Protein AF-D7CJD0-F1 (afdb_monomer_lite)

Sequence (88 aa):
MGPKKNKVDVAVFKALHPELVKLDERKKEERLRLAWQKAGDIAAMLRHKCGAREVYLYGCSAWGGFDEHSDIDLLAVGRFRQLRAGLQ

InterPro domains:
  IPR043519 Nucleotidyltransferase superfamily [G3DSA:3.30.460.10] (27-85)
  IPR043519 Nucleotidyltransferase superfamily [SSF81301] (42-79)

Structure (mmCIF, N/CA/C/O backbone):
data_AF-D7CJD0-F1
#
_entry.id   AF-D7CJD0-F1
#
loop_
_atom_site.group_PDB
_atom_site.id
_atom_site.type_symbol
_atom_site.label_atom_id
_atom_site.label_alt_id
_atom_site.label_comp_id
_atom_site.label_asym_id
_atom_site.label_entity_id
_atom_site.label_seq_id
_atom_site.pdbx_PDB_ins_code
_atom_site.Cartn_x
_atom_site.Cartn_y
_atom_site.Cartn_z
_atom_site.occupancy
_atom_site.B_iso_or_equiv
_atom_site.auth_seq_id
_atom_site.auth_comp_id
_atom_site.auth_asym_id
_atom_site.auth_atom_id
_atom_site.pdbx_PDB_model_num
ATOM 1 N N . MET A 1 1 ? 13.985 20.031 -45.344 1.00 42.00 1 MET A N 1
ATOM 2 C CA . MET A 1 1 ? 14.899 19.145 -44.585 1.00 42.00 1 MET A CA 1
ATOM 3 C C . MET A 1 1 ? 14.064 18.379 -43.567 1.00 42.00 1 MET A C 1
ATOM 5 O O . MET A 1 1 ? 13.558 18.999 -42.646 1.00 42.00 1 MET A O 1
ATOM 9 N N . GLY A 1 2 ? 13.812 17.086 -43.789 1.00 47.91 2 GLY A N 1
ATOM 10 C CA . GLY A 1 2 ? 13.038 16.259 -42.850 1.00 47.91 2 GLY A CA 1
ATOM 11 C C . GLY A 1 2 ? 13.888 15.816 -41.649 1.00 47.91 2 GLY A C 1
ATOM 12 O O . GLY A 1 2 ? 15.110 15.717 -41.792 1.00 47.91 2 GLY A O 1
ATOM 13 N N . PRO A 1 3 ? 13.284 15.553 -40.477 1.00 50.66 3 PRO A N 1
ATOM 14 C CA . PRO A 1 3 ? 14.026 15.163 -39.286 1.00 50.66 3 PRO A CA 1
ATOM 15 C C . PRO A 1 3 ? 14.707 13.808 -39.521 1.00 50.66 3 PRO A C 1
ATOM 17 O O . PRO A 1 3 ? 14.057 12.813 -39.850 1.00 50.66 3 PRO A O 1
ATOM 20 N N . LYS A 1 4 ? 16.037 13.766 -39.374 1.00 55.88 4 LYS A N 1
ATOM 21 C CA . LYS A 1 4 ? 16.802 12.515 -39.402 1.00 55.88 4 LYS A CA 1
ATOM 22 C C . LYS A 1 4 ? 16.369 11.675 -38.201 1.00 55.88 4 LYS A C 1
ATOM 24 O O . LYS A 1 4 ? 16.589 12.067 -37.060 1.00 55.88 4 LYS A O 1
ATOM 29 N N . LYS A 1 5 ? 15.744 10.523 -38.458 1.00 58.12 5 LYS A N 1
ATOM 30 C CA . LYS A 1 5 ? 15.455 9.522 -37.425 1.00 58.12 5 LYS A CA 1
ATOM 31 C C . LYS A 1 5 ? 16.785 9.070 -36.814 1.00 58.12 5 LYS A C 1
ATOM 33 O O . LYS A 1 5 ? 17.599 8.467 -37.513 1.00 58.12 5 LYS A O 1
ATOM 38 N N . ASN A 1 6 ? 16.999 9.366 -35.534 1.00 59.78 6 ASN A N 1
ATOM 39 C CA . ASN A 1 6 ? 18.116 8.827 -34.765 1.00 59.78 6 ASN A CA 1
ATOM 40 C C . ASN A 1 6 ? 17.978 7.301 -34.738 1.00 59.78 6 ASN A C 1
ATOM 42 O O . ASN A 1 6 ? 17.086 6.766 -34.080 1.00 59.78 6 ASN A O 1
ATOM 46 N N . LYS A 1 7 ? 18.823 6.590 -35.493 1.00 61.16 7 LYS A N 1
ATOM 47 C CA . LYS A 1 7 ? 18.969 5.141 -35.347 1.00 61.16 7 LYS A CA 1
ATOM 48 C C . LYS A 1 7 ? 19.647 4.912 -34.002 1.00 61.16 7 LYS A C 1
ATOM 50 O O . LYS A 1 7 ? 20.862 5.034 -33.903 1.00 61.16 7 LYS A O 1
ATOM 55 N N . VAL A 1 8 ? 18.856 4.650 -32.967 1.00 66.31 8 VAL A N 1
ATOM 56 C CA . VAL A 1 8 ? 19.386 4.117 -31.712 1.00 66.31 8 VAL A CA 1
ATOM 57 C C . VAL A 1 8 ? 20.098 2.818 -32.068 1.00 66.31 8 VAL A C 1
ATOM 59 O O . VAL A 1 8 ? 19.501 1.940 -32.695 1.00 66.31 8 VAL A O 1
ATOM 62 N N . ASP A 1 9 ? 21.386 2.731 -31.747 1.00 79.88 9 ASP A N 1
ATOM 63 C CA . ASP A 1 9 ? 22.158 1.525 -31.998 1.00 79.88 9 ASP A CA 1
ATOM 64 C C . ASP A 1 9 ? 21.572 0.393 -31.146 1.00 79.88 9 ASP A C 1
ATOM 66 O O . ASP A 1 9 ? 21.580 0.431 -29.912 1.00 79.88 9 ASP A O 1
ATOM 70 N N . VAL A 1 10 ? 21.007 -0.608 -31.819 1.00 79.44 10 VAL A N 1
ATOM 71 C CA . VAL A 1 10 ? 20.355 -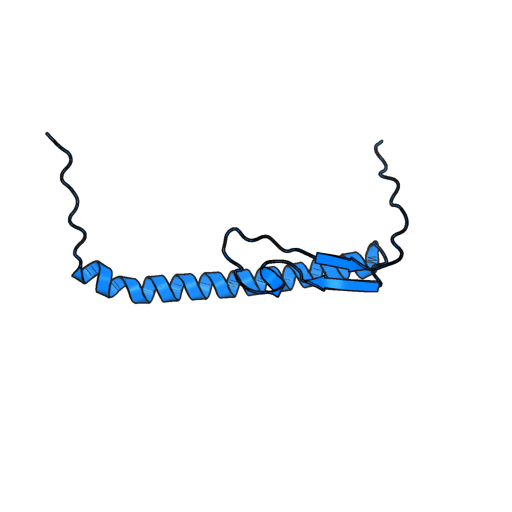1.756 -31.184 1.00 79.44 10 VAL A CA 1
ATOM 72 C C . VAL A 1 10 ? 21.341 -2.511 -30.286 1.00 79.44 10 VAL A C 1
ATOM 74 O O . VAL A 1 10 ? 20.922 -3.081 -29.278 1.00 79.44 10 VAL A O 1
ATOM 77 N N . ALA A 1 11 ? 22.640 -2.497 -30.604 1.00 82.50 11 ALA A N 1
ATOM 78 C CA . ALA A 1 11 ? 23.669 -3.102 -29.764 1.00 82.50 11 ALA A CA 1
ATOM 79 C C . ALA A 1 11 ? 23.831 -2.342 -28.439 1.00 82.50 11 ALA A C 1
ATOM 81 O O . ALA A 1 11 ? 23.886 -2.964 -27.378 1.00 82.50 11 ALA A O 1
ATOM 82 N N . VAL A 1 12 ? 23.807 -1.006 -28.487 1.00 85.81 12 VAL A N 1
ATOM 83 C CA . VAL A 1 12 ? 23.844 -0.150 -27.290 1.00 85.81 12 VAL A CA 1
ATOM 84 C C . VAL A 1 12 ? 22.595 -0.364 -26.436 1.00 85.81 12 VAL A C 1
ATOM 86 O O . VAL A 1 12 ? 22.707 -0.543 -25.226 1.00 85.81 12 VAL A O 1
ATOM 89 N N . PHE A 1 13 ? 21.408 -0.433 -27.048 1.00 82.94 13 PHE A N 1
ATOM 90 C CA . PHE A 1 13 ? 20.171 -0.728 -26.317 1.00 82.94 13 PHE A CA 1
ATOM 91 C C . PHE A 1 13 ? 20.229 -2.091 -25.615 1.00 82.94 13 PHE A C 1
ATOM 93 O O . PHE A 1 13 ? 19.937 -2.178 -24.425 1.00 82.94 13 PHE A O 1
ATOM 100 N N . LYS A 1 14 ? 20.656 -3.150 -26.316 1.00 86.81 14 LYS A N 1
ATOM 101 C CA . LYS A 1 14 ? 20.788 -4.497 -25.734 1.00 86.81 14 LYS A CA 1
ATOM 102 C C . LYS A 1 14 ? 21.785 -4.543 -24.576 1.00 86.81 14 LYS A C 1
ATOM 104 O O . LYS A 1 14 ? 21.549 -5.279 -23.624 1.00 86.81 14 LYS A O 1
ATOM 109 N N . ALA A 1 15 ? 22.867 -3.769 -24.650 1.00 89.88 15 ALA A N 1
ATOM 110 C CA . ALA A 1 15 ? 23.860 -3.689 -23.584 1.00 89.88 15 ALA A CA 1
ATOM 111 C C . ALA A 1 15 ? 23.347 -2.921 -22.352 1.00 89.88 15 ALA A C 1
ATOM 113 O O . ALA A 1 15 ? 23.631 -3.317 -21.226 1.00 89.88 15 ALA A O 1
ATOM 114 N N . LEU A 1 16 ? 22.574 -1.846 -22.551 1.00 91.81 16 LEU A N 1
ATOM 115 C CA . LEU A 1 16 ? 22.056 -1.005 -21.462 1.00 91.81 16 LEU A CA 1
ATOM 116 C C . LEU A 1 16 ? 20.785 -1.557 -20.811 1.00 91.81 16 LEU A C 1
ATOM 118 O O . LEU A 1 16 ? 20.538 -1.300 -19.634 1.00 91.81 16 LEU A O 1
ATOM 122 N N . HIS A 1 17 ? 19.972 -2.304 -21.557 1.00 90.50 17 HIS A N 1
ATOM 123 C CA . HIS A 1 17 ? 18.668 -2.776 -21.098 1.00 90.50 17 HIS A CA 1
ATOM 124 C C . HIS A 1 17 ? 18.715 -3.537 -19.757 1.00 90.50 17 HIS A C 1
ATOM 126 O O . HIS A 1 17 ? 17.925 -3.195 -18.879 1.00 90.50 17 HIS A O 1
ATOM 132 N N . PRO A 1 18 ? 19.635 -4.496 -19.520 1.00 93.62 18 PRO A N 1
ATOM 133 C CA . PRO A 1 18 ? 19.695 -5.204 -18.239 1.00 93.62 18 PRO A CA 1
ATOM 134 C C . PRO A 1 18 ? 19.972 -4.275 -17.052 1.00 93.62 18 PRO A C 1
ATOM 136 O O . PRO A 1 18 ? 19.395 -4.450 -15.983 1.00 93.62 18 PRO A O 1
ATOM 139 N N . GLU A 1 19 ? 20.828 -3.269 -17.235 1.00 93.62 19 GLU A N 1
ATOM 140 C CA . GLU A 1 19 ? 21.164 -2.314 -16.175 1.00 93.62 19 GLU A CA 1
ATOM 141 C C . GLU A 1 19 ? 20.001 -1.365 -15.874 1.00 93.62 19 GLU A C 1
ATOM 143 O O . GLU A 1 19 ? 19.750 -1.038 -14.713 1.00 93.62 19 GLU A O 1
ATOM 148 N N . LEU A 1 20 ? 19.240 -0.975 -16.901 1.00 90.81 20 LEU A N 1
ATOM 149 C CA . LEU A 1 20 ? 18.012 -0.199 -16.730 1.00 90.81 20 LEU A CA 1
ATOM 150 C C . LEU A 1 20 ? 16.931 -1.001 -15.995 1.00 90.81 20 LEU A C 1
ATOM 152 O O . LEU A 1 20 ? 16.306 -0.457 -15.088 1.00 90.81 20 LEU A O 1
ATOM 156 N N . VAL A 1 21 ? 16.758 -2.286 -16.322 1.00 91.50 21 VAL A N 1
ATOM 157 C CA . VAL A 1 21 ? 15.821 -3.179 -15.616 1.00 91.50 21 VAL A CA 1
ATOM 158 C C . VAL A 1 21 ? 16.199 -3.305 -14.139 1.00 91.50 21 VAL A C 1
ATOM 160 O O . VAL A 1 21 ? 15.364 -3.048 -13.279 1.00 91.50 21 VAL A O 1
ATOM 163 N N . LYS A 1 22 ? 17.472 -3.578 -13.824 1.00 93.00 22 LYS A N 1
ATOM 164 C CA . LYS A 1 22 ? 17.949 -3.641 -12.427 1.00 93.00 22 LYS A CA 1
ATOM 165 C C . LYS A 1 22 ? 17.752 -2.325 -11.675 1.00 93.00 22 LYS A C 1
ATOM 167 O O . LYS A 1 22 ? 17.519 -2.310 -10.467 1.00 93.00 22 LYS A O 1
ATOM 172 N N . LEU A 1 23 ? 17.932 -1.189 -12.350 1.00 92.00 23 LEU A N 1
ATOM 173 C CA . LEU A 1 23 ? 17.698 0.119 -11.743 1.00 92.00 23 LEU A CA 1
ATOM 174 C C . LEU A 1 23 ? 16.213 0.321 -11.417 1.00 92.00 23 LEU A C 1
ATOM 176 O O . L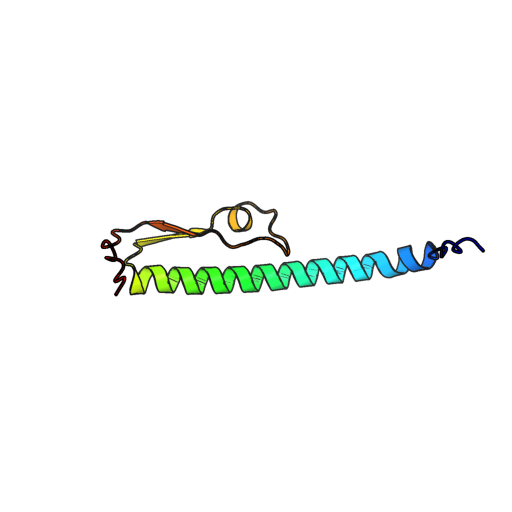EU A 1 23 ? 15.906 0.841 -10.347 1.00 92.00 23 LEU A O 1
ATOM 180 N N . ASP A 1 24 ? 15.322 -0.091 -12.315 1.00 89.19 24 ASP A N 1
ATOM 181 C CA . ASP A 1 24 ? 13.875 -0.017 -12.117 1.00 89.19 24 ASP A CA 1
ATOM 182 C C . ASP A 1 24 ? 13.406 -0.926 -10.970 1.00 89.19 24 ASP A C 1
ATOM 184 O O . ASP A 1 24 ? 12.675 -0.482 -10.087 1.00 89.19 24 ASP A O 1
ATOM 188 N N . GLU A 1 25 ? 13.911 -2.161 -10.908 1.00 89.06 25 GLU A N 1
ATOM 189 C CA . GLU A 1 25 ? 13.634 -3.106 -9.817 1.00 89.06 25 GLU A CA 1
ATOM 190 C C . GLU A 1 25 ? 14.053 -2.542 -8.455 1.00 89.06 25 GLU A C 1
ATOM 192 O O . GLU A 1 25 ? 13.239 -2.489 -7.535 1.00 89.06 25 GLU A O 1
ATOM 197 N N . ARG A 1 26 ? 15.276 -2.006 -8.338 1.00 91.19 26 ARG A N 1
ATOM 198 C CA . ARG A 1 26 ? 15.739 -1.375 -7.087 1.00 91.19 26 ARG A CA 1
ATOM 199 C C . ARG A 1 26 ? 14.872 -0.190 -6.672 1.00 91.19 26 ARG A C 1
ATOM 201 O O . ARG A 1 26 ? 14.561 -0.039 -5.493 1.00 91.19 26 ARG A O 1
ATOM 208 N N . LYS A 1 27 ? 14.463 0.653 -7.626 1.00 90.50 27 LYS A N 1
ATOM 209 C CA . LYS A 1 27 ? 13.562 1.781 -7.345 1.00 90.50 27 LYS A CA 1
ATOM 210 C C . LYS A 1 27 ? 12.190 1.301 -6.873 1.00 90.50 27 LYS A C 1
ATOM 212 O O . LYS A 1 27 ? 11.619 1.909 -5.970 1.00 90.50 27 LYS A O 1
ATOM 217 N N . LYS A 1 28 ? 11.660 0.228 -7.465 1.00 87.31 28 LYS A N 1
ATOM 218 C CA . LYS A 1 28 ? 10.399 -0.394 -7.037 1.00 87.31 28 LYS A CA 1
ATOM 219 C C . LYS A 1 28 ? 10.506 -0.949 -5.620 1.00 87.31 28 LYS A C 1
ATOM 221 O O . LYS A 1 28 ? 9.634 -0.666 -4.803 1.00 87.31 28 LYS A O 1
ATOM 226 N N . GLU A 1 29 ? 11.585 -1.658 -5.303 1.00 89.00 29 GLU A N 1
ATOM 227 C CA . GLU A 1 29 ? 11.840 -2.183 -3.956 1.00 89.00 29 GLU A CA 1
ATOM 228 C C . GLU A 1 29 ? 11.943 -1.068 -2.908 1.00 89.00 29 GLU A C 1
ATOM 230 O O . GLU A 1 29 ? 11.316 -1.147 -1.849 1.00 89.00 29 GLU A O 1
ATOM 235 N N . GLU A 1 30 ? 12.688 -0.000 -3.204 1.00 91.44 30 GLU A N 1
ATOM 236 C CA . GLU A 1 30 ? 12.832 1.146 -2.302 1.00 91.44 30 GLU A CA 1
ATOM 237 C C . GLU A 1 30 ? 11.488 1.839 -2.051 1.00 91.44 30 GLU A C 1
ATOM 239 O O . GLU A 1 30 ? 11.130 2.111 -0.901 1.00 91.44 30 GLU A O 1
ATOM 244 N N . ARG A 1 31 ? 10.696 2.067 -3.104 1.00 89.00 31 ARG A N 1
ATOM 245 C CA . ARG A 1 31 ? 9.352 2.645 -2.968 1.00 89.00 31 ARG A CA 1
ATOM 246 C C . ARG A 1 31 ? 8.428 1.747 -2.164 1.00 89.00 31 ARG A C 1
ATOM 248 O O . ARG A 1 31 ? 7.734 2.252 -1.288 1.00 89.00 31 ARG A O 1
ATOM 255 N N . LEU A 1 32 ? 8.437 0.440 -2.423 1.00 89.00 32 LEU A N 1
ATOM 256 C CA . LEU A 1 32 ? 7.625 -0.512 -1.673 1.00 89.00 32 LEU A CA 1
ATOM 257 C C . LEU A 1 32 ? 7.998 -0.479 -0.188 1.00 89.00 32 LEU A C 1
ATOM 259 O O . LEU A 1 32 ? 7.121 -0.415 0.670 1.00 89.00 32 LEU A O 1
ATOM 263 N N . ARG A 1 33 ? 9.295 -0.431 0.131 1.00 91.12 33 ARG A N 1
ATOM 264 C CA . ARG A 1 33 ? 9.776 -0.298 1.510 1.00 91.12 33 ARG A CA 1
ATOM 265 C C . ARG A 1 33 ? 9.287 0.994 2.171 1.00 91.12 33 ARG A C 1
ATOM 267 O O . ARG A 1 33 ? 8.799 0.946 3.301 1.00 91.12 33 ARG A O 1
ATOM 274 N N . LEU A 1 34 ? 9.399 2.134 1.488 1.00 93.56 34 LEU A N 1
ATOM 275 C CA . LEU A 1 34 ? 8.915 3.423 1.997 1.00 93.56 34 LEU A CA 1
ATOM 276 C C . LEU A 1 34 ? 7.392 3.428 2.178 1.00 93.56 34 LEU A C 1
ATOM 278 O O . LEU A 1 34 ? 6.891 3.959 3.170 1.00 93.56 34 LEU A O 1
ATOM 282 N N . ALA A 1 35 ? 6.660 2.808 1.253 1.00 92.06 35 ALA A N 1
ATOM 283 C CA . ALA A 1 35 ? 5.216 2.667 1.335 1.00 92.06 35 ALA A CA 1
ATOM 284 C C . ALA A 1 35 ? 4.810 1.832 2.554 1.00 92.06 35 ALA A C 1
ATOM 286 O O . ALA A 1 35 ? 3.976 2.265 3.345 1.00 92.06 35 ALA A O 1
ATOM 287 N N . TRP A 1 36 ? 5.471 0.696 2.781 1.00 92.50 36 TRP A N 1
ATOM 288 C CA . TRP A 1 36 ? 5.259 -0.130 3.970 1.00 92.50 36 TRP A CA 1
ATOM 289 C C . TRP A 1 36 ? 5.552 0.612 5.273 1.00 92.50 36 TRP A C 1
ATOM 291 O O . TRP A 1 36 ? 4.768 0.524 6.219 1.00 92.50 36 TRP A O 1
ATOM 301 N N . GLN A 1 37 ? 6.644 1.378 5.322 1.00 95.81 37 GLN A N 1
ATOM 302 C CA . GLN A 1 37 ? 6.963 2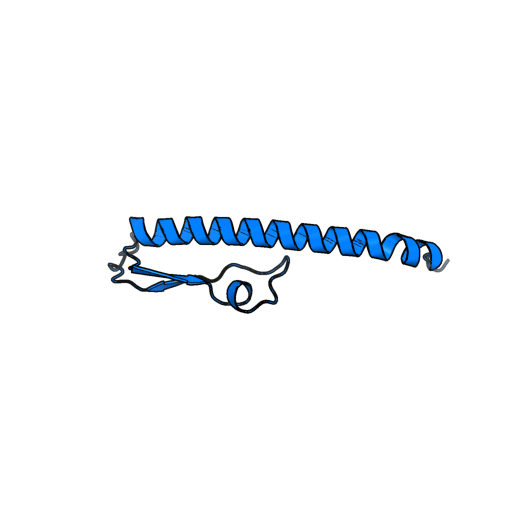.199 6.488 1.00 95.81 37 GLN A CA 1
ATOM 303 C C . GLN A 1 37 ? 5.848 3.219 6.759 1.00 95.81 37 GLN A C 1
ATOM 305 O O . GLN A 1 37 ? 5.317 3.284 7.867 1.00 95.81 37 GLN A O 1
ATOM 310 N N . LYS A 1 38 ? 5.426 3.955 5.728 1.00 95.44 38 LYS A N 1
ATOM 311 C CA . LYS A 1 38 ? 4.383 4.977 5.848 1.00 95.44 38 LYS A CA 1
ATOM 312 C C . LYS A 1 38 ? 3.016 4.387 6.203 1.00 95.44 38 LYS A C 1
ATOM 314 O O . LYS A 1 38 ? 2.288 4.975 7.000 1.00 95.44 38 LYS A O 1
ATOM 319 N N . ALA A 1 39 ? 2.684 3.213 5.666 1.00 95.62 39 ALA A N 1
ATOM 320 C CA . ALA A 1 39 ? 1.498 2.453 6.046 1.00 95.62 39 ALA A CA 1
ATOM 321 C C . ALA A 1 39 ? 1.523 2.104 7.542 1.00 95.62 39 ALA A C 1
ATOM 323 O O . ALA A 1 39 ? 0.527 2.296 8.240 1.00 95.62 39 ALA A O 1
ATOM 324 N N . GLY A 1 40 ? 2.677 1.659 8.050 1.00 96.31 40 GLY A N 1
ATOM 325 C CA . GLY A 1 40 ? 2.898 1.394 9.471 1.00 96.31 40 GLY A CA 1
ATOM 326 C C . GLY A 1 40 ? 2.701 2.634 10.346 1.00 96.31 40 GLY A C 1
ATOM 327 O O . GLY A 1 40 ? 1.969 2.571 11.339 1.00 96.31 40 GLY A O 1
ATOM 328 N N . ASP A 1 41 ? 3.282 3.765 9.946 1.00 96.81 41 ASP A N 1
ATOM 329 C CA . ASP A 1 41 ? 3.173 5.040 10.664 1.00 96.81 41 ASP A CA 1
ATOM 330 C C . ASP A 1 41 ? 1.718 5.533 10.729 1.00 96.81 41 ASP A C 1
ATOM 332 O O . ASP A 1 41 ? 1.214 5.898 11.798 1.00 96.81 41 ASP A O 1
ATOM 336 N N . ILE A 1 42 ? 0.998 5.485 9.601 1.00 95.75 42 ILE A N 1
ATOM 337 C CA . ILE A 1 42 ? -0.421 5.860 9.537 1.00 95.75 42 ILE A CA 1
ATOM 338 C C . ILE A 1 42 ? -1.267 4.885 10.361 1.00 95.75 42 ILE A C 1
ATOM 340 O O . ILE A 1 42 ? -2.142 5.318 11.111 1.00 95.75 42 ILE A O 1
ATOM 344 N N . ALA A 1 43 ? -0.995 3.580 10.298 1.00 95.81 43 ALA A N 1
ATOM 345 C CA . ALA A 1 43 ? -1.710 2.588 11.094 1.00 95.81 43 ALA A CA 1
ATOM 346 C C . ALA A 1 43 ? -1.522 2.818 12.602 1.00 95.81 43 ALA A C 1
ATOM 348 O O . ALA A 1 43 ? -2.485 2.733 13.367 1.00 95.81 43 ALA A O 1
ATOM 349 N N . ALA A 1 44 ? -0.306 3.155 13.043 1.00 95.62 44 ALA A N 1
ATOM 350 C CA . ALA A 1 44 ? -0.044 3.534 14.427 1.00 95.62 44 ALA A CA 1
ATOM 351 C C . ALA A 1 44 ? -0.822 4.801 14.811 1.00 95.62 44 ALA A C 1
ATOM 353 O O . ALA A 1 44 ? -1.503 4.820 15.839 1.00 95.62 44 ALA A O 1
ATOM 354 N N . MET A 1 45 ? -0.803 5.829 13.958 1.00 95.12 45 MET A N 1
ATOM 355 C CA . MET A 1 45 ? -1.577 7.052 14.170 1.00 95.12 45 MET A CA 1
ATOM 356 C C . MET A 1 45 ? -3.080 6.765 14.307 1.00 95.12 45 MET A C 1
ATOM 358 O O . MET A 1 45 ? -3.710 7.271 15.235 1.00 95.12 45 MET A O 1
ATOM 362 N N . LEU A 1 46 ? -3.656 5.940 13.428 1.00 93.12 46 LEU A N 1
ATOM 363 C CA . LEU A 1 46 ? -5.075 5.574 13.455 1.00 93.12 46 LEU A CA 1
ATOM 364 C C . LEU A 1 46 ? -5.450 4.831 14.743 1.00 93.12 46 LEU A C 1
ATOM 366 O O . LEU A 1 46 ? -6.502 5.103 15.327 1.00 93.12 46 LEU A O 1
ATOM 370 N N . ARG A 1 47 ? -4.580 3.942 15.237 1.00 92.00 47 ARG A N 1
ATOM 371 C CA . ARG A 1 47 ? -4.788 3.263 16.526 1.00 92.00 47 ARG A CA 1
ATOM 372 C C . ARG A 1 47 ? -4.761 4.247 17.694 1.00 92.00 47 ARG A C 1
ATOM 374 O O . ARG A 1 47 ? -5.685 4.258 18.503 1.00 92.00 47 ARG A O 1
ATOM 381 N N . HIS A 1 48 ? -3.743 5.104 17.761 1.00 91.31 48 HIS A N 1
ATOM 382 C CA . HIS A 1 48 ? -3.543 5.999 18.904 1.00 91.31 48 HIS A CA 1
ATOM 383 C C . HIS A 1 48 ? -4.503 7.193 18.936 1.00 91.31 48 HIS A C 1
ATOM 385 O O . HIS A 1 48 ? -4.959 7.574 20.011 1.00 91.31 48 HIS A O 1
ATOM 391 N N . LYS A 1 49 ? -4.808 7.798 17.783 1.00 89.44 49 LYS A N 1
ATOM 392 C CA . LYS A 1 49 ? -5.591 9.044 17.707 1.00 89.44 49 LYS A CA 1
ATOM 393 C C . LYS A 1 49 ? -7.059 8.821 17.373 1.00 89.44 49 LYS A C 1
ATOM 395 O O . LYS A 1 49 ? -7.906 9.586 17.823 1.00 89.44 49 LYS A O 1
ATOM 400 N N . CYS A 1 50 ? -7.361 7.798 16.578 1.00 87.88 50 CYS A N 1
ATOM 401 C CA . CYS A 1 50 ? -8.708 7.582 16.050 1.00 87.88 50 CYS A CA 1
ATOM 402 C C . CYS A 1 50 ? -9.429 6.405 16.720 1.00 87.88 50 CYS A C 1
ATOM 404 O O . CYS A 1 50 ? -10.618 6.207 16.477 1.00 87.88 50 CYS A O 1
ATOM 406 N N . GLY A 1 51 ? -8.742 5.634 17.570 1.00 90.25 51 GLY A N 1
ATOM 407 C CA . GLY A 1 51 ? -9.324 4.465 18.229 1.00 90.25 51 GLY A CA 1
ATOM 408 C C . GLY A 1 51 ? -9.581 3.303 17.269 1.00 90.25 51 GLY A C 1
ATOM 409 O O . GLY A 1 51 ? -10.481 2.494 17.513 1.00 90.25 51 GLY A O 1
ATOM 410 N N . ALA A 1 52 ? -8.817 3.220 16.172 1.00 94.19 52 ALA A N 1
ATOM 411 C CA . ALA A 1 52 ? -8.813 2.025 15.340 1.00 94.19 52 ALA A CA 1
ATOM 412 C C . ALA A 1 52 ? -8.370 0.829 16.195 1.00 94.19 52 ALA A C 1
ATOM 414 O O . ALA A 1 52 ? -7.347 0.890 16.877 1.00 94.19 52 ALA A O 1
ATOM 415 N N . ARG A 1 53 ? -9.143 -0.257 16.166 1.00 95.19 53 ARG A N 1
ATOM 416 C CA . ARG A 1 53 ? -8.775 -1.529 16.796 1.00 95.19 53 ARG A CA 1
ATOM 417 C C . ARG A 1 53 ? -7.849 -2.325 15.884 1.00 95.19 53 ARG A C 1
ATOM 419 O O . ARG A 1 53 ? -6.858 -2.878 16.343 1.00 95.19 53 ARG A O 1
ATOM 426 N N . GLU A 1 54 ? -8.167 -2.344 14.596 1.00 95.94 54 GLU A N 1
ATOM 427 C CA . GLU A 1 54 ? -7.438 -3.063 13.555 1.00 95.94 54 GLU A CA 1
ATOM 428 C C . GLU A 1 54 ? -7.220 -2.140 12.354 1.00 95.94 54 GLU A C 1
ATOM 430 O O . GLU A 1 54 ? -8.028 -1.246 12.087 1.00 95.94 54 GLU A O 1
ATOM 435 N N . VAL A 1 55 ? -6.116 -2.345 11.638 1.00 95.69 55 VAL A N 1
ATOM 436 C CA . VAL A 1 55 ? -5.806 -1.642 10.389 1.00 95.69 55 VAL A CA 1
ATOM 437 C C . VAL A 1 55 ? -5.255 -2.668 9.409 1.00 95.69 55 VAL A C 1
ATOM 439 O O . VAL A 1 55 ? -4.302 -3.373 9.741 1.00 95.69 55 VAL A O 1
ATOM 442 N N . TYR A 1 56 ? -5.855 -2.737 8.228 1.00 95.19 56 TYR A N 1
ATOM 443 C CA . TYR A 1 56 ? -5.515 -3.676 7.167 1.00 95.19 56 TYR A CA 1
ATOM 444 C C . TYR A 1 56 ? -4.951 -2.924 5.968 1.00 95.19 56 TYR A C 1
ATOM 446 O O . TYR A 1 56 ? -5.467 -1.867 5.606 1.00 95.19 56 TYR A O 1
ATOM 454 N N . LEU A 1 57 ? -3.918 -3.490 5.345 1.00 93.88 57 LEU A N 1
ATOM 455 C CA . LEU A 1 57 ? -3.455 -3.047 4.035 1.00 93.88 57 LEU A CA 1
ATOM 456 C C . LEU A 1 57 ? -4.438 -3.535 2.969 1.00 93.88 57 LEU A C 1
ATOM 458 O O . LEU A 1 57 ? -4.928 -4.664 3.055 1.00 93.88 57 LEU A O 1
ATOM 462 N N . TYR A 1 58 ? -4.722 -2.696 1.980 1.00 93.00 58 TYR A N 1
ATOM 463 C CA . TYR A 1 58 ? -5.641 -3.020 0.897 1.00 93.00 58 TYR A CA 1
ATOM 464 C C . TYR A 1 58 ? -5.064 -2.628 -0.468 1.00 93.00 58 TYR A C 1
ATOM 466 O O . TYR A 1 58 ? -3.936 -2.139 -0.564 1.00 93.00 58 TYR A O 1
ATOM 474 N N . GLY A 1 59 ? -5.828 -2.899 -1.527 1.00 90.38 59 GLY A N 1
ATOM 475 C CA . GLY A 1 59 ? -5.486 -2.483 -2.884 1.00 90.38 59 GLY A CA 1
ATOM 476 C C . GLY A 1 59 ? -4.216 -3.138 -3.433 1.00 90.38 59 GLY A C 1
ATOM 477 O O . GLY A 1 59 ? -3.848 -4.262 -3.072 1.00 90.38 59 GLY A O 1
ATOM 478 N N . CYS A 1 60 ? -3.539 -2.421 -4.330 1.00 89.75 60 CYS A N 1
ATOM 479 C CA . CYS A 1 60 ? -2.342 -2.903 -5.024 1.00 89.75 60 CYS A CA 1
ATOM 480 C C . CYS A 1 60 ? -1.169 -3.197 -4.069 1.00 89.75 60 CYS A C 1
ATOM 482 O O . CYS A 1 60 ? -0.375 -4.106 -4.317 1.00 89.75 60 CYS A O 1
ATOM 484 N N . SER A 1 61 ? -1.085 -2.501 -2.927 1.00 87.44 61 SER A N 1
ATOM 485 C CA . SER A 1 61 ? -0.079 -2.787 -1.897 1.00 87.44 61 SER A CA 1
ATOM 486 C C . SER A 1 61 ? -0.310 -4.130 -1.186 1.00 87.44 61 SER A C 1
ATOM 488 O O . SER A 1 61 ? 0.643 -4.700 -0.658 1.00 87.44 61 SER A O 1
ATOM 490 N N . ALA A 1 62 ? -1.546 -4.647 -1.167 1.00 89.44 62 ALA A N 1
ATOM 491 C CA . ALA A 1 62 ? -1.896 -5.910 -0.509 1.00 89.44 62 ALA A CA 1
ATOM 492 C C . ALA A 1 62 ? -1.901 -7.120 -1.456 1.00 89.44 62 ALA A C 1
ATOM 494 O O . ALA A 1 62 ? -1.579 -8.230 -1.032 1.00 89.44 62 ALA A O 1
ATOM 495 N N . TRP A 1 63 ? -2.272 -6.925 -2.724 1.00 88.75 63 TRP A N 1
ATOM 496 C CA . TRP A 1 63 ? -2.463 -8.021 -3.688 1.00 88.75 63 TRP A CA 1
ATOM 497 C C . TRP A 1 63 ? -1.429 -8.060 -4.817 1.00 88.75 63 TRP A C 1
ATOM 499 O O . TRP A 1 63 ? -1.475 -8.955 -5.660 1.00 88.75 63 TRP A O 1
ATOM 509 N N . GLY A 1 64 ? -0.484 -7.121 -4.822 1.00 86.62 64 GLY A N 1
ATOM 510 C CA . GLY A 1 64 ? 0.504 -6.964 -5.883 1.00 86.62 64 GLY A CA 1
ATOM 511 C C . GLY A 1 64 ? 0.069 -5.958 -6.951 1.00 86.62 64 GLY A C 1
ATOM 512 O O . GLY A 1 64 ? -1.052 -5.453 -6.953 1.00 86.62 64 GLY A O 1
ATOM 513 N N . GLY A 1 65 ? 0.997 -5.645 -7.859 1.00 86.31 65 GLY A N 1
ATOM 514 C CA . GLY A 1 65 ? 0.809 -4.597 -8.870 1.00 86.31 65 GLY A CA 1
ATOM 515 C C . GLY A 1 65 ? 1.139 -3.184 -8.382 1.00 86.31 65 GLY A C 1
ATOM 516 O O . GLY A 1 65 ? 0.794 -2.226 -9.057 1.00 86.31 65 GLY A O 1
ATOM 517 N N . PHE A 1 66 ? 1.802 -3.051 -7.231 1.00 87.75 66 PHE A N 1
ATOM 518 C CA . PHE A 1 66 ? 2.293 -1.765 -6.741 1.00 87.75 66 PHE A CA 1
ATOM 519 C C . PHE A 1 66 ? 3.415 -1.225 -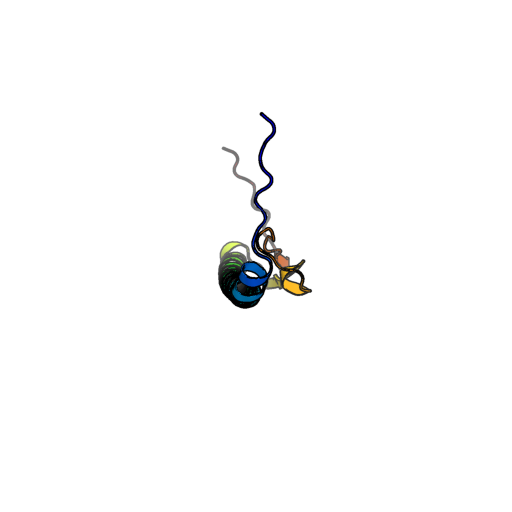7.641 1.00 87.75 66 PHE A C 1
ATOM 521 O O . PHE A 1 66 ? 4.414 -1.908 -7.886 1.00 87.75 66 PHE A O 1
ATOM 528 N N . ASP A 1 67 ? 3.262 0.010 -8.104 1.00 87.50 67 ASP A N 1
ATOM 529 C CA . ASP A 1 67 ? 4.206 0.713 -8.967 1.00 87.50 67 ASP A CA 1
ATOM 530 C C . ASP A 1 67 ? 4.437 2.169 -8.527 1.00 87.50 67 ASP A C 1
ATOM 532 O O . ASP A 1 67 ? 4.082 2.593 -7.429 1.00 87.50 67 ASP A O 1
ATOM 536 N N . GLU A 1 68 ? 5.096 2.952 -9.378 1.00 83.88 68 GLU A N 1
ATOM 537 C CA . GLU A 1 68 ? 5.461 4.329 -9.064 1.00 83.88 68 GLU A CA 1
ATOM 538 C C . GLU A 1 68 ? 4.308 5.336 -9.027 1.00 83.88 68 GLU A C 1
ATOM 540 O O . GLU A 1 68 ? 4.515 6.455 -8.548 1.00 83.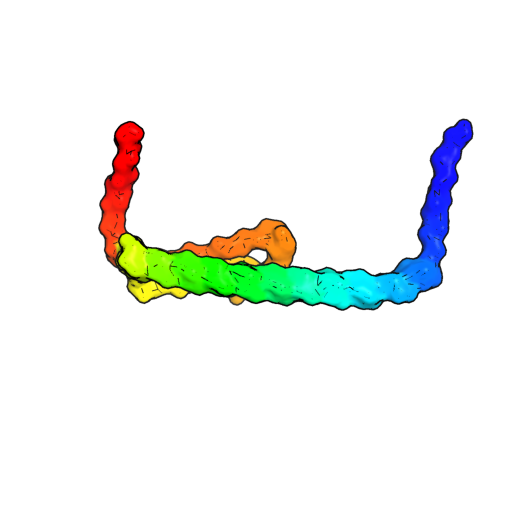88 68 GLU A O 1
ATOM 545 N N . HIS A 1 69 ? 3.130 4.948 -9.508 1.00 86.94 69 HIS A N 1
ATOM 546 C CA . HIS A 1 69 ? 1.913 5.755 -9.498 1.00 86.94 69 HIS A CA 1
ATOM 547 C C . HIS A 1 69 ? 0.896 5.267 -8.467 1.00 86.94 69 HIS A C 1
ATOM 549 O O . HIS A 1 69 ? -0.140 5.902 -8.282 1.00 86.94 69 HIS A O 1
ATOM 555 N N . SER A 1 70 ? 1.204 4.161 -7.797 1.00 88.75 70 SER A N 1
ATOM 556 C CA . SER A 1 70 ? 0.351 3.551 -6.792 1.00 88.75 70 SER A CA 1
ATOM 557 C C . SER A 1 70 ? 0.325 4.362 -5.495 1.00 88.75 70 SER A C 1
ATOM 559 O O . SER A 1 70 ? 1.346 4.864 -5.014 1.00 88.75 70 SER A O 1
ATOM 561 N N . ASP A 1 71 ? -0.860 4.462 -4.910 1.00 91.31 71 ASP A N 1
ATOM 562 C CA . ASP A 1 71 ? -1.108 4.949 -3.561 1.00 91.31 71 ASP A CA 1
ATOM 563 C C . ASP A 1 71 ? -1.126 3.792 -2.543 1.00 91.31 71 ASP A C 1
ATOM 565 O O . ASP A 1 71 ? -0.802 2.645 -2.853 1.00 91.31 71 ASP A O 1
ATOM 569 N N . ILE A 1 72 ? -1.408 4.120 -1.278 1.00 92.31 72 ILE A N 1
ATOM 570 C CA . ILE A 1 72 ? -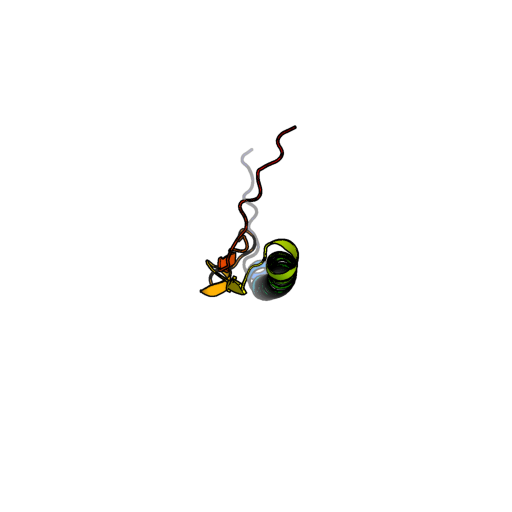1.479 3.158 -0.174 1.00 92.31 72 ILE A CA 1
ATOM 571 C C . ILE A 1 72 ? -2.893 3.191 0.386 1.00 92.31 72 ILE A C 1
ATOM 573 O O . ILE A 1 72 ? -3.294 4.180 1.005 1.00 92.31 72 ILE A O 1
ATOM 577 N N . ASP A 1 73 ? -3.597 2.075 0.252 1.00 93.62 73 ASP A N 1
ATOM 578 C CA . ASP A 1 73 ? -4.935 1.908 0.798 1.00 93.62 73 ASP A CA 1
ATOM 579 C C . ASP A 1 73 ? -4.894 1.232 2.168 1.00 93.62 73 ASP A C 1
ATOM 581 O O . ASP A 1 73 ? -4.293 0.168 2.351 1.00 93.62 73 ASP A O 1
ATOM 585 N N . LEU A 1 74 ? -5.585 1.829 3.141 1.00 95.06 74 LEU A N 1
ATOM 586 C CA . LEU A 1 74 ? -5.737 1.274 4.482 1.00 95.06 74 LEU A CA 1
ATOM 587 C C . LEU A 1 74 ? -7.213 1.185 4.864 1.00 95.06 74 LEU A C 1
ATOM 589 O O . LEU A 1 74 ? -7.933 2.184 4.848 1.00 95.06 74 LEU A O 1
ATOM 593 N N . LEU A 1 75 ? -7.643 0.002 5.301 1.00 94.00 75 LEU A N 1
ATOM 594 C CA . LEU A 1 75 ? -8.942 -0.201 5.932 1.00 94.00 75 LEU A CA 1
ATOM 595 C C . LEU A 1 75 ? -8.772 -0.194 7.451 1.00 94.00 75 LEU A C 1
ATOM 597 O O . LEU A 1 75 ? -8.157 -1.093 8.023 1.00 94.00 75 LEU A O 1
ATOM 601 N N . ALA A 1 76 ? -9.345 0.804 8.116 1.00 94.69 76 ALA A N 1
ATOM 602 C CA . ALA A 1 76 ? -9.341 0.896 9.569 1.00 94.69 76 ALA A CA 1
ATOM 603 C C . ALA A 1 76 ? -10.672 0.400 10.146 1.00 94.69 76 ALA A C 1
ATOM 605 O O . ALA A 1 76 ? -11.742 0.866 9.760 1.00 94.69 76 ALA A O 1
ATOM 606 N N . VAL A 1 77 ? -10.605 -0.500 11.125 1.00 94.75 77 VAL A N 1
ATOM 607 C CA . VAL A 1 77 ? -11.772 -1.039 11.830 1.00 94.75 77 VAL A CA 1
ATOM 608 C C . VAL A 1 77 ? -11.690 -0.627 13.290 1.00 94.75 77 VAL A C 1
ATOM 610 O O . VAL A 1 77 ? -10.698 -0.878 13.972 1.00 94.75 77 VAL A O 1
ATOM 613 N N . GLY A 1 78 ? -12.736 0.009 13.802 1.00 90.38 78 GLY A N 1
ATOM 614 C CA . GLY A 1 78 ? -12.767 0.468 15.182 1.00 90.38 78 GLY A CA 1
ATOM 615 C C . GLY A 1 78 ? -14.044 1.212 15.521 1.00 90.38 78 GLY A C 1
ATOM 616 O O . GLY A 1 78 ? -14.895 1.469 14.671 1.00 90.38 78 GLY A O 1
ATOM 617 N N . ARG A 1 79 ? -14.169 1.577 16.796 1.00 82.31 79 ARG A N 1
ATOM 618 C CA . ARG A 1 79 ? -15.217 2.495 17.244 1.00 82.31 79 ARG A CA 1
ATOM 619 C C . ARG A 1 79 ? -14.709 3.915 17.076 1.00 82.31 79 ARG A C 1
ATOM 621 O O . ARG A 1 79 ? -14.279 4.546 18.039 1.00 82.31 79 ARG A O 1
ATOM 628 N N . PHE A 1 80 ? -14.744 4.392 15.840 1.00 79.88 80 PHE A N 1
ATOM 629 C CA . PHE A 1 80 ? -14.420 5.775 15.539 1.00 79.88 80 PHE A CA 1
ATOM 630 C C . PHE A 1 80 ? -15.476 6.656 16.196 1.00 79.88 80 PHE A C 1
ATOM 632 O O . PHE A 1 80 ? -16.656 6.610 15.843 1.00 79.88 80 PHE A O 1
ATOM 639 N N . ARG A 1 81 ? -15.071 7.450 17.191 1.00 71.12 81 ARG A N 1
ATOM 640 C CA . ARG A 1 81 ? -15.913 8.572 17.603 1.00 71.12 81 ARG A CA 1
ATOM 641 C C . ARG A 1 81 ? -16.082 9.449 16.371 1.00 71.12 81 ARG A C 1
ATOM 643 O O . ARG A 1 81 ? -15.083 9.759 15.727 1.00 71.12 81 ARG A O 1
ATOM 650 N N . GLN A 1 82 ? -17.321 9.822 16.047 1.00 63.56 82 GLN A N 1
ATOM 651 C CA . GLN A 1 82 ? -17.575 10.849 15.043 1.00 63.56 82 GLN A CA 1
ATOM 652 C C . GLN A 1 82 ? -16.720 12.060 15.408 1.00 63.56 82 GLN A C 1
ATOM 654 O O . GLN A 1 82 ? -16.999 12.763 16.382 1.00 63.56 82 GLN A O 1
ATOM 659 N N . LEU A 1 83 ? -15.644 12.269 14.653 1.00 60.00 83 LEU A N 1
ATOM 660 C CA . LEU A 1 83 ? -14.959 13.541 14.637 1.00 60.00 83 LEU A CA 1
ATOM 661 C C . LEU A 1 83 ? -15.993 14.493 14.050 1.00 60.00 83 LEU A C 1
ATOM 663 O O . LEU A 1 83 ? -16.262 14.458 12.851 1.00 60.00 83 LEU A O 1
ATOM 667 N N . ARG A 1 84 ? -16.647 15.289 14.903 1.00 58.41 84 ARG A N 1
ATOM 668 C CA . ARG A 1 84 ? -17.333 16.479 14.412 1.00 58.41 84 ARG A CA 1
ATOM 669 C C . ARG A 1 84 ? -16.247 17.273 13.709 1.00 58.41 84 ARG A C 1
ATOM 671 O O . ARG A 1 84 ? -15.315 17.729 14.367 1.00 58.41 84 ARG A O 1
ATOM 678 N N . ALA A 1 85 ? -16.324 17.347 12.386 1.00 55.19 85 ALA A N 1
ATOM 679 C CA . ALA A 1 85 ? -15.491 18.253 11.627 1.00 55.19 85 ALA A CA 1
ATOM 680 C C . ALA A 1 85 ? -15.782 19.649 12.182 1.00 55.19 85 ALA A C 1
ATOM 682 O O . ALA A 1 85 ? -16.860 20.200 11.969 1.00 55.19 85 ALA A O 1
ATOM 683 N N . GLY A 1 86 ? -14.860 20.166 12.992 1.00 52.00 86 GLY A N 1
ATOM 684 C CA . GLY A 1 86 ? -14.836 21.564 13.375 1.00 52.00 86 GLY A CA 1
ATOM 685 C C . GLY A 1 86 ? -14.450 22.360 12.142 1.00 52.00 86 GLY A C 1
ATOM 686 O O . GLY A 1 86 ? -13.290 22.709 11.978 1.00 52.00 86 GLY A O 1
ATOM 687 N N . LEU A 1 87 ? -15.418 22.572 11.253 1.00 45.78 87 LEU A N 1
ATOM 688 C CA . LEU A 1 87 ? -15.422 23.719 10.362 1.00 45.78 87 LEU A CA 1
ATOM 689 C C . LEU A 1 87 ? -15.819 24.912 11.239 1.00 45.78 87 LEU A C 1
ATOM 691 O O . LEU A 1 87 ? -17.001 25.113 11.520 1.00 45.78 87 LEU A O 1
ATOM 695 N N . GLN A 1 88 ? -14.805 25.602 11.762 1.00 41.66 88 GLN A N 1
ATOM 696 C CA . GLN A 1 88 ? -14.898 27.011 12.141 1.00 41.66 88 GLN A CA 1
ATOM 697 C C . GLN A 1 88 ? -14.354 27.840 10.984 1.00 41.66 88 GLN A C 1
ATOM 699 O O . GLN A 1 88 ? -13.353 27.389 10.380 1.00 41.66 88 GLN A O 1
#

Foldseek 3Di:
DDDDPPPPDVVVCVVCVVVVVVVQVVVQVVVLVVLVVVLVVVQVCCCPPFVFPDKDWDDCNVPNPDHPPDDTDIDTHGDGDPPPPPPD

Radius of gyration: 22.01 Å; chains: 1; bounding box: 41×35×64 Å

pLDDT: mean 84.32, std 14.48, range [41.66, 96.81]

Organism: Syntrophothermus lipocalidus (strain DSM 12680 / TGB-C1) (NCBI:txid643648)

Secondary structure (DSSP, 8-state):
---------HHHHHHHHHHHHHHHHHHHHHHHHHHHHHHHHHHHHHHHHH-EEEEEEETHHHHS---TT---EEEEEE----------